Protein AF-A0A7C6WPA7-F1 (afdb_monomer_lite)

Radius of gyration: 12.29 Å; chains: 1; bounding box: 27×17×31 Å

Foldseek 3Di:
DQFPQWDLPDDDDPVNVVVQVVQVVQVKHKDWDTPRGGDIDIDIGGDPD

Se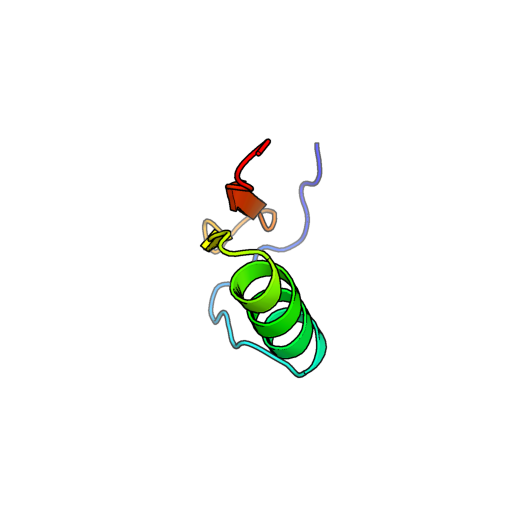quence (49 aa):
FDDGIGCPNFKKGFGLTSMTQRVKNIGGDIVFGSDGESGFNIRLEIPLD

Structure (mmCIF, N/CA/C/O backbone):
data_AF-A0A7C6WPA7-F1
#
_entry.id   AF-A0A7C6WPA7-F1
#
loop_
_atom_site.group_PDB
_atom_site.id
_atom_site.type_symbol
_atom_site.label_atom_id
_atom_site.label_alt_id
_atom_site.label_comp_id
_atom_site.label_asym_id
_atom_site.label_entity_id
_atom_site.label_seq_id
_atom_site.pdbx_PDB_ins_code
_atom_site.Cartn_x
_atom_site.Cartn_y
_atom_site.Cartn_z
_atom_site.occupancy
_atom_site.B_iso_or_equiv
_atom_site.auth_seq_id
_atom_site.auth_comp_id
_atom_site.auth_asym_id
_atom_site.auth_atom_id
_atom_site.pdbx_PDB_model_num
ATOM 1 N N . PHE A 1 1 ? -5.354 10.604 -14.864 1.00 46.34 1 PHE A N 1
ATOM 2 C CA . PHE A 1 1 ? -5.021 9.181 -14.992 1.00 46.34 1 PHE A CA 1
ATOM 3 C C . PHE A 1 1 ? -3.538 9.070 -14.690 1.00 46.34 1 PHE A C 1
ATOM 5 O O . PHE A 1 1 ? -2.783 9.907 -15.170 1.00 46.34 1 PHE A O 1
ATOM 12 N N . ASP A 1 2 ? -3.181 8.222 -13.726 1.00 47.06 2 ASP A N 1
ATOM 13 C CA . ASP A 1 2 ? -1.786 7.908 -13.415 1.00 47.06 2 ASP A CA 1
ATOM 14 C C . ASP A 1 2 ? -1.398 6.742 -14.319 1.00 47.06 2 ASP A C 1
ATOM 16 O O . ASP A 1 2 ? -1.806 5.609 -14.073 1.00 47.06 2 ASP A O 1
ATOM 20 N N . ASP A 1 3 ? -0.661 7.047 -15.380 1.00 58.09 3 ASP A N 1
ATOM 21 C CA . ASP A 1 3 ? -0.183 6.057 -16.343 1.00 58.09 3 ASP A CA 1
ATOM 22 C C . ASP A 1 3 ? 1.259 5.656 -15.984 1.00 58.09 3 ASP A C 1
ATOM 24 O O . ASP A 1 3 ? 2.095 5.456 -16.865 1.00 58.09 3 ASP A O 1
ATOM 28 N N . GLY A 1 4 ? 1.597 5.643 -14.683 1.00 63.78 4 GLY A N 1
ATOM 29 C CA . GLY A 1 4 ? 2.916 5.276 -14.165 1.00 63.78 4 GLY A CA 1
ATOM 30 C C . GLY A 1 4 ? 3.438 3.944 -14.722 1.00 63.78 4 GLY A C 1
ATOM 31 O O . GLY A 1 4 ? 2.726 3.197 -15.371 1.00 63.78 4 GLY A O 1
ATOM 32 N N . ILE A 1 5 ? 4.696 3.593 -14.455 1.00 66.06 5 ILE A N 1
ATOM 33 C CA . ILE A 1 5 ? 5.426 2.530 -15.194 1.00 66.06 5 ILE A CA 1
ATOM 34 C C . ILE A 1 5 ? 4.984 1.082 -14.832 1.00 66.06 5 ILE A C 1
ATOM 36 O O . ILE A 1 5 ? 5.627 0.107 -15.207 1.00 66.06 5 ILE A O 1
ATOM 40 N N . GLY A 1 6 ? 3.878 0.903 -14.105 1.00 70.12 6 GLY A N 1
ATOM 41 C CA . GLY A 1 6 ? 3.477 -0.409 -13.599 1.00 70.12 6 GLY A CA 1
ATOM 42 C C . GLY A 1 6 ? 4.471 -0.963 -12.568 1.00 70.12 6 GLY A C 1
ATOM 43 O O . GLY A 1 6 ? 5.579 -0.457 -12.363 1.00 70.12 6 GLY A O 1
ATOM 44 N N . CYS A 1 7 ? 4.077 -2.012 -11.850 1.00 77.94 7 CYS A N 1
ATOM 45 C CA . CYS A 1 7 ? 4.948 -2.702 -10.902 1.00 77.94 7 CYS A CA 1
ATOM 46 C C . CYS A 1 7 ? 4.831 -4.220 -11.095 1.00 77.94 7 CYS A C 1
ATOM 48 O O . CYS A 1 7 ? 4.109 -4.877 -10.342 1.00 77.94 7 CYS A O 1
ATOM 50 N N . PRO A 1 8 ? 5.549 -4.801 -12.077 1.00 69.88 8 PRO A N 1
ATOM 51 C CA . PRO A 1 8 ? 5.415 -6.220 -12.416 1.00 69.88 8 PRO A CA 1
ATOM 52 C C . PRO A 1 8 ? 5.832 -7.148 -11.266 1.00 69.88 8 PRO A C 1
ATOM 54 O O . PRO A 1 8 ? 5.332 -8.259 -11.145 1.00 69.88 8 PRO A O 1
ATOM 57 N N . ASN A 1 9 ? 6.720 -6.679 -10.384 1.00 77.06 9 ASN A N 1
ATOM 58 C CA . ASN A 1 9 ? 7.180 -7.409 -9.204 1.00 77.06 9 ASN A CA 1
ATOM 59 C C . ASN A 1 9 ? 6.852 -6.636 -7.925 1.00 77.06 9 ASN A C 1
ATOM 61 O O . ASN A 1 9 ? 7.749 -6.182 -7.207 1.00 77.06 9 ASN A O 1
ATOM 65 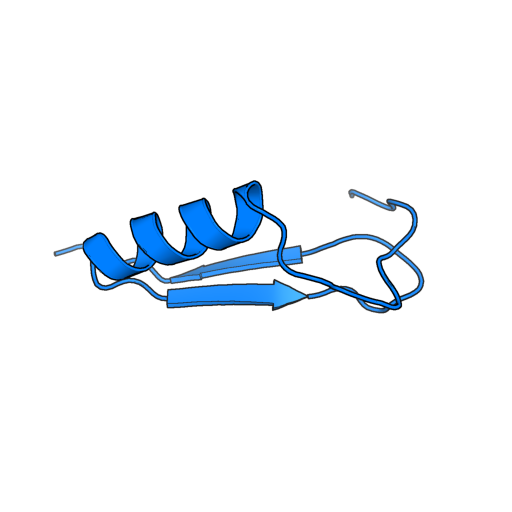N N . PHE A 1 10 ? 5.558 -6.479 -7.650 1.00 82.44 10 PHE A N 1
ATOM 66 C CA . PHE A 1 10 ? 5.081 -5.799 -6.453 1.00 82.44 10 PHE A CA 1
ATOM 67 C C . PHE A 1 10 ? 5.665 -6.409 -5.168 1.00 82.44 10 PHE A C 1
ATOM 69 O O . PHE A 1 10 ? 5.436 -7.574 -4.840 1.00 82.44 10 PHE A O 1
ATOM 76 N N . LYS A 1 11 ? 6.392 -5.590 -4.399 1.00 83.88 11 LYS A N 1
ATOM 77 C CA . LYS A 1 11 ? 6.886 -5.927 -3.059 1.00 83.88 11 LYS A CA 1
ATOM 78 C C . LYS A 1 11 ? 6.480 -4.835 -2.080 1.00 83.88 11 LYS A C 1
ATOM 80 O O . LYS A 1 11 ? 6.764 -3.658 -2.294 1.00 83.88 11 LYS A O 1
ATOM 85 N N . LYS A 1 12 ? 5.848 -5.222 -0.970 1.00 86.31 12 LYS A N 1
ATOM 86 C CA . LYS A 1 12 ? 5.503 -4.277 0.099 1.00 86.31 12 LYS A CA 1
ATOM 87 C C . LYS A 1 12 ? 6.775 -3.780 0.789 1.00 86.31 12 LYS A C 1
ATOM 89 O O . LYS A 1 12 ? 7.420 -4.525 1.521 1.00 86.31 12 LYS A O 1
ATOM 94 N N . GLY A 1 13 ? 7.121 -2.516 0.556 1.00 90.88 13 GLY A N 1
ATOM 95 C CA . GLY A 1 13 ? 8.129 -1.794 1.335 1.00 90.88 13 GLY A CA 1
ATOM 96 C C . GLY A 1 13 ? 7.557 -1.218 2.635 1.00 90.88 13 GLY A C 1
ATOM 97 O O . GLY A 1 13 ? 6.361 -1.332 2.910 1.00 90.88 13 GLY A O 1
ATOM 98 N N . PHE A 1 14 ? 8.399 -0.533 3.417 1.00 94.31 14 PHE A N 1
ATOM 99 C CA . PHE A 1 14 ? 8.009 0.059 4.707 1.00 94.31 14 PHE A CA 1
ATOM 100 C C . PHE A 1 14 ? 6.764 0.956 4.623 1.00 94.31 14 PHE A C 1
ATOM 102 O O . PHE A 1 14 ? 5.901 0.879 5.495 1.00 94.31 14 PHE A O 1
ATOM 109 N N . GLY A 1 15 ? 6.628 1.748 3.551 1.00 93.31 15 GLY A N 1
ATOM 110 C CA . GLY A 1 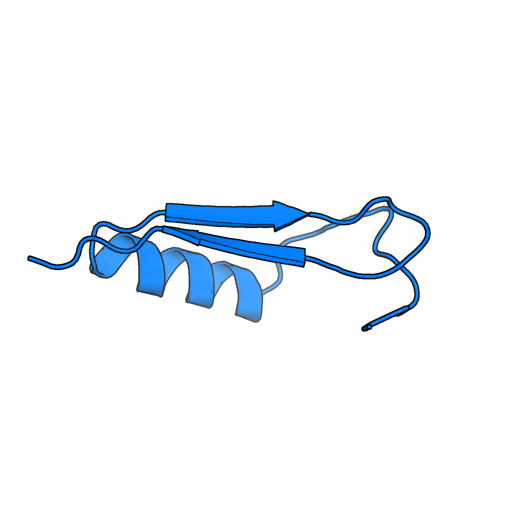15 ? 5.460 2.603 3.318 1.00 93.31 15 GLY A CA 1
ATOM 111 C C . GLY A 1 15 ? 4.152 1.809 3.279 1.00 93.31 15 GLY A C 1
ATOM 112 O O . GLY A 1 15 ? 3.289 2.001 4.134 1.00 93.31 15 GLY A O 1
ATOM 113 N N . LEU A 1 16 ? 4.037 0.852 2.354 1.00 94.12 16 LEU A N 1
ATOM 114 C CA . LEU A 1 16 ? 2.823 0.042 2.170 1.00 94.12 16 LEU A CA 1
ATOM 115 C C . LEU A 1 16 ? 2.535 -0.868 3.371 1.00 94.12 16 LEU A C 1
ATOM 117 O O . LEU A 1 16 ? 1.373 -1.113 3.704 1.00 94.12 16 LEU A O 1
ATOM 121 N N . THR A 1 17 ? 3.581 -1.328 4.060 1.00 95.62 17 THR A N 1
ATOM 122 C CA . THR A 1 17 ? 3.448 -2.057 5.326 1.00 95.62 17 THR A CA 1
ATOM 123 C C . THR A 1 17 ? 2.847 -1.166 6.411 1.00 95.62 17 THR A C 1
ATOM 125 O O . THR A 1 17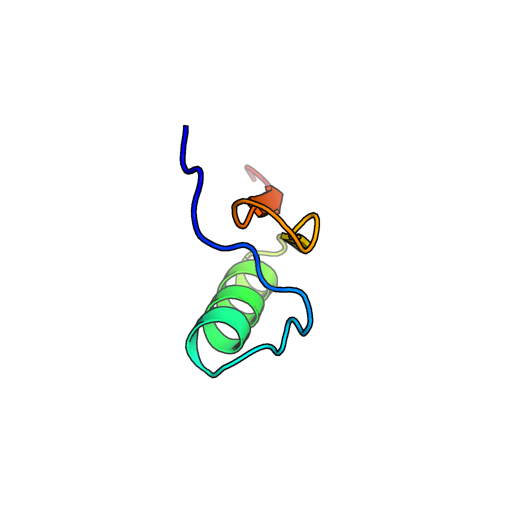 ? 1.878 -1.563 7.057 1.00 95.62 17 THR A O 1
ATOM 128 N N . SER A 1 18 ? 3.341 0.066 6.573 1.00 96.69 18 SER A N 1
ATOM 129 C CA . SER A 1 18 ? 2.791 1.011 7.552 1.00 96.69 18 SER A CA 1
ATOM 130 C C . SER A 1 18 ? 1.349 1.418 7.228 1.00 96.69 18 SER A C 1
ATOM 132 O O . SER A 1 18 ? 0.527 1.511 8.138 1.00 96.69 18 SER A O 1
ATOM 134 N N . MET A 1 19 ? 1.008 1.587 5.944 1.00 96.25 19 MET A N 1
ATOM 135 C CA . MET A 1 19 ? -0.366 1.842 5.499 1.00 96.25 19 MET A CA 1
ATOM 136 C C . MET A 1 19 ? -1.280 0.667 5.839 1.00 96.25 19 MET A C 1
ATOM 138 O O . MET A 1 19 ? -2.350 0.872 6.403 1.00 96.25 19 MET A O 1
ATOM 142 N N . THR A 1 20 ? -0.823 -0.564 5.580 1.00 96.44 20 THR A N 1
ATOM 143 C CA . THR A 1 20 ? -1.554 -1.780 5.962 1.00 96.44 20 THR A CA 1
ATOM 144 C C . THR A 1 20 ? -1.838 -1.804 7.462 1.00 96.44 20 THR A C 1
ATOM 146 O O . THR A 1 20 ? -2.963 -2.084 7.862 1.00 96.44 20 THR A O 1
ATOM 149 N N . GLN A 1 21 ? -0.855 -1.464 8.299 1.00 97.44 21 GLN A N 1
ATOM 150 C CA . GLN A 1 21 ? -1.053 -1.430 9.747 1.00 97.44 21 GLN A CA 1
ATOM 151 C C . GLN A 1 21 ? -2.057 -0.351 10.176 1.00 97.44 21 GLN A C 1
ATOM 153 O O . GLN A 1 21 ? -2.926 -0.625 10.996 1.00 97.44 21 GLN A O 1
ATOM 158 N N . ARG A 1 22 ? -1.967 0.862 9.614 1.00 96.94 22 ARG A N 1
ATOM 159 C CA . ARG A 1 22 ? -2.886 1.969 9.939 1.00 96.94 22 ARG A CA 1
ATOM 160 C C . ARG A 1 22 ? -4.334 1.628 9.601 1.00 96.94 22 ARG A C 1
ATOM 162 O O . ARG A 1 22 ? -5.208 1.891 10.414 1.00 96.94 22 ARG A O 1
ATOM 169 N N . VAL A 1 23 ? -4.564 1.022 8.439 1.00 96.81 23 VAL A N 1
ATOM 170 C CA . VAL A 1 23 ? -5.905 0.622 7.992 1.00 96.81 23 VAL A CA 1
ATOM 171 C C . VAL A 1 23 ? -6.467 -0.498 8.871 1.00 96.81 23 VAL A C 1
ATOM 173 O O . VAL A 1 23 ? -7.596 -0.399 9.338 1.00 96.81 23 VAL A O 1
ATOM 176 N N . LYS A 1 24 ? -5.647 -1.496 9.223 1.00 96.19 24 LYS A N 1
ATOM 177 C CA . LYS A 1 24 ? -6.050 -2.543 10.175 1.00 96.19 24 LYS A CA 1
ATOM 178 C C . LYS A 1 24 ? -6.400 -1.999 11.560 1.00 96.19 24 LYS A C 1
ATOM 180 O O . LYS A 1 24 ? -7.335 -2.488 12.183 1.00 96.19 24 LYS A O 1
ATOM 185 N N . ASN A 1 25 ? -5.667 -0.997 12.048 1.00 96.94 25 ASN A N 1
ATOM 186 C CA . ASN A 1 25 ? -5.912 -0.409 13.369 1.00 96.94 25 ASN A CA 1
ATOM 187 C C . ASN A 1 25 ? -7.295 0.253 13.486 1.00 96.94 25 ASN A C 1
ATOM 189 O O . ASN A 1 25 ? -7.787 0.401 14.599 1.00 96.94 25 ASN A O 1
ATOM 193 N N . ILE A 1 26 ? -7.902 0.647 12.363 1.00 95.62 26 ILE A N 1
ATOM 194 C CA . ILE A 1 26 ? -9.248 1.237 12.306 1.00 95.62 26 ILE A CA 1
ATOM 195 C C . ILE A 1 26 ? -10.305 0.238 11.812 1.00 95.62 26 ILE A C 1
ATOM 197 O O . ILE A 1 26 ? -11.379 0.643 11.388 1.00 95.62 26 ILE A O 1
ATOM 201 N N . GLY A 1 27 ? -9.996 -1.065 11.823 1.00 96.31 27 GLY A N 1
ATOM 202 C CA . GLY A 1 27 ? -10.917 -2.115 11.375 1.00 96.31 27 GLY A CA 1
ATOM 203 C C . GLY A 1 27 ? -11.191 -2.123 9.869 1.00 96.31 27 GLY A C 1
ATOM 204 O O . GLY A 1 27 ? -12.143 -2.760 9.435 1.00 96.31 27 GLY A O 1
ATOM 205 N N . GLY A 1 28 ? -10.387 -1.409 9.080 1.00 96.25 28 GLY A N 1
ATOM 206 C CA . GLY A 1 28 ? -10.509 -1.377 7.629 1.00 96.25 28 GLY A CA 1
ATOM 207 C C . GLY A 1 28 ? -9.648 -2.423 6.926 1.00 96.25 28 GLY A C 1
ATOM 208 O O . GLY A 1 28 ? -8.770 -3.055 7.524 1.00 96.25 28 GLY A O 1
ATOM 209 N N . ASP A 1 29 ? -9.834 -2.504 5.612 1.00 97.06 29 ASP A N 1
ATOM 210 C CA . ASP A 1 29 ? -9.080 -3.355 4.697 1.00 97.06 29 ASP A CA 1
ATOM 211 C C . ASP A 1 29 ? -8.406 -2.549 3.582 1.00 97.06 29 ASP A C 1
ATOM 213 O O . ASP A 1 29 ? -8.852 -1.473 3.181 1.00 97.06 29 ASP A O 1
ATOM 217 N N . ILE A 1 30 ? -7.283 -3.065 3.074 1.00 96.62 30 ILE A N 1
ATOM 218 C CA . ILE A 1 30 ? -6.504 -2.423 2.009 1.00 96.62 30 ILE A CA 1
ATOM 219 C C . ILE A 1 30 ? -5.933 -3.445 1.031 1.00 96.62 30 ILE A C 1
ATOM 221 O O . ILE A 1 30 ? -5.301 -4.433 1.416 1.00 96.62 30 ILE A O 1
ATOM 225 N N . VAL A 1 31 ? -6.100 -3.152 -0.256 1.00 94.44 31 VAL A N 1
ATOM 226 C CA . VAL A 1 31 ? -5.600 -3.943 -1.380 1.00 94.44 31 VAL A CA 1
ATOM 227 C C . VAL A 1 31 ? -4.752 -3.056 -2.284 1.00 94.44 31 VAL A C 1
ATOM 229 O O . VAL A 1 31 ? -5.070 -1.892 -2.525 1.00 94.44 31 VAL A O 1
ATOM 232 N N . PHE A 1 32 ? -3.661 -3.628 -2.782 1.00 91.56 32 PHE A N 1
ATOM 233 C CA . PHE A 1 32 ? -2.734 -2.991 -3.709 1.00 91.56 32 PHE A CA 1
ATOM 234 C C . PHE A 1 32 ? -2.735 -3.791 -5.007 1.00 91.56 32 PHE A C 1
ATOM 236 O O . PHE A 1 32 ? -2.704 -5.022 -4.954 1.00 91.56 32 PHE A O 1
ATOM 243 N N . GLY A 1 33 ? -2.755 -3.107 -6.143 1.00 86.56 33 GLY A N 1
ATOM 244 C CA . GLY A 1 33 ? -2.734 -3.721 -7.460 1.00 86.56 33 GLY A CA 1
ATOM 245 C C . GLY A 1 33 ? -1.865 -2.942 -8.439 1.00 86.56 33 GLY A C 1
ATOM 246 O O . GLY A 1 33 ? -1.590 -1.756 -8.270 1.00 86.56 33 GLY A O 1
ATOM 247 N N . SER A 1 34 ? -1.410 -3.652 -9.458 1.00 83.56 34 SER A N 1
ATOM 248 C CA . SER A 1 34 ? -0.851 -3.114 -10.691 1.00 83.56 34 SER A CA 1
ATOM 249 C C . SER A 1 34 ? -1.150 -4.148 -11.768 1.00 83.56 34 SER A C 1
ATOM 251 O O . SER A 1 34 ? -1.138 -5.346 -11.478 1.00 83.56 34 SER A O 1
ATOM 253 N N . ASP A 1 35 ? -1.437 -3.707 -12.985 1.00 78.69 35 ASP A N 1
ATOM 254 C CA . ASP A 1 35 ? -1.562 -4.598 -14.145 1.00 78.69 35 ASP A CA 1
ATOM 255 C C . ASP A 1 35 ? -0.183 -5.103 -14.639 1.00 78.69 35 ASP A C 1
ATOM 257 O O . ASP A 1 35 ? -0.113 -5.967 -15.507 1.00 78.69 35 ASP A O 1
ATOM 261 N N . GLY A 1 36 ? 0.912 -4.597 -14.052 1.00 71.81 36 GLY A N 1
ATOM 262 C CA . GLY A 1 36 ? 2.292 -4.933 -14.396 1.00 71.81 36 GLY A CA 1
ATOM 263 C C . GLY A 1 36 ? 2.884 -4.112 -15.545 1.00 71.81 36 GLY A C 1
ATOM 264 O O . GLY A 1 36 ? 4.102 -4.149 -15.716 1.00 71.81 36 GLY A O 1
ATOM 265 N N . GLU A 1 37 ? 2.069 -3.346 -16.271 1.00 71.12 37 GLU A N 1
ATOM 266 C CA . GLU A 1 37 ? 2.462 -2.565 -17.452 1.00 71.12 37 GLU A CA 1
ATOM 267 C C . GLU A 1 37 ? 2.240 -1.061 -17.253 1.00 71.12 37 GLU A C 1
ATOM 269 O O . GLU A 1 37 ? 3.064 -0.253 -17.680 1.00 71.12 37 GLU A O 1
ATOM 274 N N . SER A 1 38 ? 1.157 -0.680 -16.573 1.00 79.12 38 SER A N 1
ATOM 275 C CA . SER A 1 38 ? 0.762 0.695 -16.322 1.00 79.12 38 SER A CA 1
ATOM 276 C C . SER A 1 38 ? 0.103 0.910 -14.953 1.00 79.12 38 SER A C 1
ATOM 278 O O . SER A 1 38 ? -0.744 0.165 -14.465 1.00 79.12 38 SER A O 1
ATOM 280 N N . GLY A 1 39 ? 0.498 1.997 -14.304 1.00 81.06 39 GLY A N 1
ATOM 281 C CA . GLY A 1 39 ? -0.104 2.469 -13.070 1.00 81.06 39 GLY A CA 1
ATOM 282 C C . GLY A 1 39 ? 0.042 1.537 -11.861 1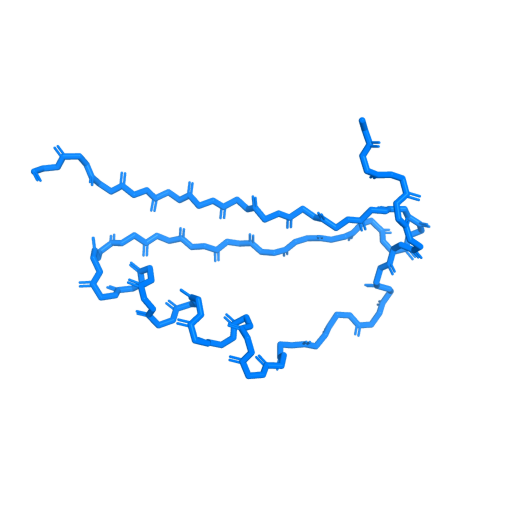.00 81.06 39 GLY A C 1
ATOM 283 O O . GLY A 1 39 ? 0.614 0.440 -11.869 1.00 81.06 39 GLY A O 1
ATOM 284 N N . PHE A 1 40 ? -0.476 2.034 -10.748 1.00 87.00 40 PHE A N 1
ATOM 285 C CA . PHE A 1 40 ? -0.531 1.330 -9.479 1.00 87.00 40 PHE A CA 1
ATOM 286 C C . PHE A 1 40 ? -1.776 1.796 -8.735 1.00 87.00 40 PHE A C 1
ATOM 288 O O . PHE A 1 40 ? -1.966 2.992 -8.513 1.00 87.00 40 PHE A O 1
ATOM 295 N N . ASN A 1 41 ? -2.641 0.866 -8.346 1.00 88.50 41 ASN A N 1
ATOM 296 C CA . ASN A 1 41 ? -3.894 1.180 -7.681 1.00 88.50 41 ASN A CA 1
ATOM 297 C C . ASN A 1 41 ? -3.881 0.727 -6.220 1.00 88.50 41 ASN A C 1
ATOM 299 O O . ASN A 1 41 ? -3.413 -0.358 -5.872 1.00 88.50 41 ASN A O 1
ATOM 303 N N . ILE A 1 42 ? -4.459 1.559 -5.357 1.00 92.19 42 ILE A N 1
ATOM 304 C CA . ILE A 1 42 ? -4.689 1.244 -3.948 1.00 92.19 42 ILE A CA 1
ATOM 305 C C . ILE A 1 42 ? -6.184 1.382 -3.687 1.00 92.19 42 ILE A C 1
ATOM 307 O O . ILE A 1 42 ? -6.767 2.429 -3.962 1.00 92.19 42 ILE A O 1
ATOM 311 N N . ARG A 1 43 ? -6.804 0.332 -3.150 1.00 94.75 43 ARG A N 1
ATOM 312 C CA . ARG A 1 43 ? -8.208 0.331 -2.731 1.00 94.75 43 ARG A CA 1
ATOM 313 C C . ARG A 1 43 ? -8.271 0.127 -1.226 1.00 94.75 43 ARG A C 1
ATOM 315 O O . ARG A 1 43 ? -7.667 -0.815 -0.720 1.00 94.75 43 ARG A O 1
ATOM 322 N N . LEU A 1 44 ? -8.988 1.006 -0.534 1.00 95.88 44 LEU A N 1
ATOM 323 C CA . LEU A 1 44 ? -9.216 0.930 0.904 1.00 95.88 44 LEU A CA 1
ATOM 324 C C . LEU A 1 44 ? -10.715 0.811 1.177 1.00 95.88 44 LEU A C 1
ATOM 326 O O . LEU A 1 44 ? -11.511 1.489 0.528 1.00 95.88 44 L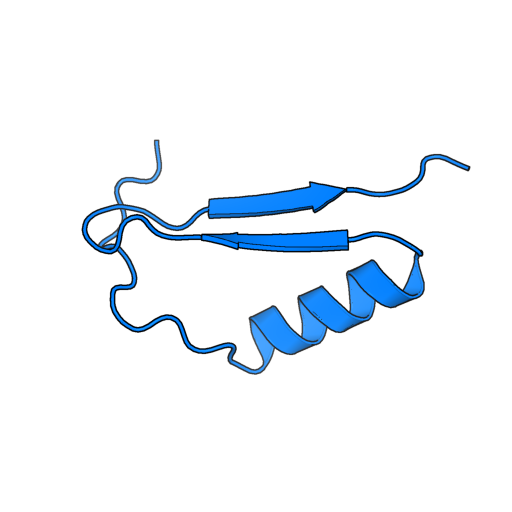EU A O 1
ATOM 330 N N . GLU A 1 45 ? -11.074 -0.007 2.155 1.00 96.31 45 GLU A N 1
ATOM 331 C CA . GLU A 1 45 ? -12.412 -0.086 2.736 1.00 96.31 45 GLU A CA 1
ATOM 332 C C . GLU A 1 45 ? -12.294 0.290 4.213 1.00 96.31 45 GLU A C 1
ATOM 334 O O . GLU A 1 45 ? -11.497 -0.298 4.942 1.00 96.31 45 GLU A O 1
ATOM 339 N N . ILE A 1 46 ? -13.021 1.322 4.641 1.00 95.62 46 ILE A N 1
ATOM 340 C CA . ILE A 1 46 ? -12.956 1.856 6.006 1.00 95.62 46 ILE A CA 1
ATOM 341 C C . ILE A 1 46 ? -14.384 1.872 6.566 1.00 95.62 46 ILE A C 1
ATOM 343 O O . ILE A 1 46 ? -15.257 2.452 5.912 1.00 95.62 46 ILE A O 1
ATOM 347 N N . PRO A 1 47 ? -14.644 1.250 7.730 1.00 93.62 47 PRO A N 1
ATOM 348 C CA . PRO A 1 47 ? -15.945 1.341 8.390 1.00 93.62 47 PRO A CA 1
ATOM 349 C C . PRO A 1 47 ? -16.231 2.791 8.817 1.00 93.62 47 PRO A C 1
ATOM 351 O O . PRO A 1 47 ? -15.319 3.516 9.210 1.00 93.62 47 PRO A O 1
ATOM 354 N N . LEU A 1 48 ? -17.491 3.224 8.712 1.00 90.75 48 LEU A N 1
ATOM 355 C CA . LEU A 1 48 ? -17.930 4.598 9.017 1.00 90.75 48 LEU A CA 1
ATOM 356 C C . LEU A 1 48 ? -18.612 4.727 10.393 1.00 90.75 48 LEU A C 1
ATOM 358 O O . LEU A 1 48 ? -19.374 5.670 10.598 1.00 90.75 48 LEU A O 1
ATOM 362 N N . ASP A 1 49 ? -18.353 3.780 11.295 1.00 69.69 49 ASP A N 1
ATOM 363 C CA . ASP A 1 49 ? -18.939 3.744 12.642 1.00 69.69 49 ASP A CA 1
ATOM 364 C C . ASP A 1 49 ? -18.473 4.910 13.535 1.00 69.69 49 ASP A C 1
ATOM 366 O O . ASP A 1 49 ? -17.258 5.233 13.531 1.00 69.69 49 ASP A O 1
#

Secondary structure (DSSP, 8-state):
-------TT----HHHHHHHHHHHHTT-EEEEE--SSS--EEEEE----

pLDDT: mean 85.61, std 13.26, range [46.34, 97.44]